Protein AF-A0A0F6SHA6-F1 (afdb_monomer)

Mean predicted aligned error: 9.93 Å

pLDDT: mean 83.92, std 15.29, range [43.28, 95.5]

InterPro domains:
  IPR002909 IPT domain [PF01833] (3-73)
  IPR013783 Immunoglobulin-like fold [G3DSA:2.60.40.10] (1-103)
  IPR014756 Immunoglobulin E-set [SSF81296] (3-82)

Sequence (105 aa):
MLNLEPRAGATQGEQPVRITGSNFRQDIGYTVYFGATRAPQVTIMDDTTLLVASPAHDPGAVDVVVAADDGPAFRIVNGFTYNDQGGNVMEQVGEGVQERPAERF

Foldseek 3Di:
DKAKPPQEDALQWQDKIKIFAAQDDPPWDKWKDFAPHTFPDWDDPDRGIIITIGHRHDFAFTKMWIDIPPDDIDIDGSSHGHDHPVDDPPPPDDDPPPPDPDDDD

Organism: NCBI:txid927083

Secondary structure (DSSP, 8-state):
--EEESSEEETT---EEEEE-S---TTS-EEEEETTEEPS-EEEEETTEEEEEPPP--SEEEEEEEEETTS-EEEEEEEEEEE----------------------

Solvent-accessible surface area (backbone atoms only — not comparable to full-atom values): 6200 Å² total; per-residue (Å²): 122,77,48,60,44,64,44,56,48,50,26,77,29,73,45,78,28,37,38,37,46,72,79,48,58,89,91,58,57,66,50,44,25,54,55,92,44,62,36,84,43,70,43,77,77,48,46,39,33,36,42,28,29,42,46,63,46,75,64,45,72,28,35,33,36,45,34,35,77,94,54,72,68,47,77,36,80,63,38,35,30,27,40,67,75,74,63,84,82,73,85,76,74,88,74,85,74,75,83,67,79,89,76,87,130

Nearest PDB structures (foldseek):
  6gcu-assembly2_D  TM=8.196E-01  e=7.576E-04  Homo sapiens
  5l7n-assembly1_A  TM=7.787E-01  e=5.176E-04  Mus musculus
  5lsp-assembly1_P  TM=8.190E-01  e=9.946E-04  Homo sapiens
  5l5k-assembly1_A  TM=8.570E-01  e=1.685E-02  Mus musculus
  5l5c-assembly1_A-2  TM=8.089E-01  e=1.033E-02  Mus musculus

Radius of gyration: 20.92 Å; Cα contacts (8 Å, |Δi|>4): 210; chains: 1; bounding box: 58×48×52 Å

Structure (mmCIF, N/CA/C/O backbone):
data_AF-A0A0F6SHA6-F1
#
_entry.id   AF-A0A0F6SHA6-F1
#
loop_
_atom_site.group_PDB
_atom_site.id
_atom_site.type_symbol
_atom_site.label_atom_id
_atom_site.label_alt_id
_atom_site.label_comp_id
_atom_site.label_asym_id
_atom_site.label_entity_id
_atom_site.label_seq_id
_atom_site.pdbx_PDB_ins_code
_atom_site.Cartn_x
_atom_site.Cartn_y
_ato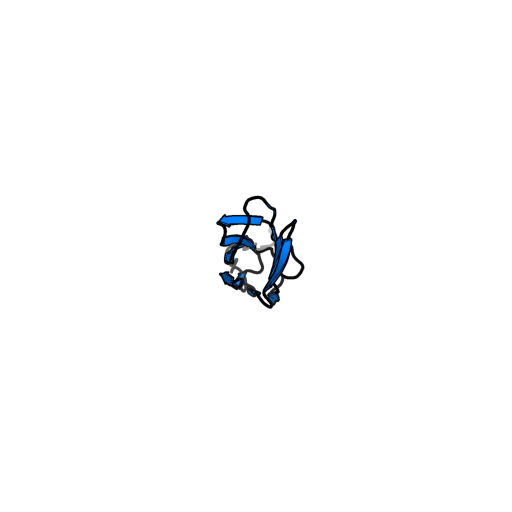m_site.Cartn_z
_atom_site.occupancy
_atom_site.B_iso_or_equiv
_atom_site.auth_seq_id
_atom_site.auth_comp_id
_atom_site.auth_asym_id
_atom_site.auth_atom_id
_atom_site.pdbx_PDB_model_num
ATOM 1 N N . MET A 1 1 ? 8.457 -10.392 -2.209 1.00 72.44 1 MET A N 1
ATOM 2 C CA . MET A 1 1 ? 7.302 -10.535 -1.291 1.00 72.44 1 MET A CA 1
ATOM 3 C C . MET A 1 1 ? 6.878 -9.139 -0.872 1.00 72.44 1 MET A C 1
ATOM 5 O O . MET A 1 1 ? 7.759 -8.299 -0.760 1.00 72.44 1 MET A O 1
ATOM 9 N N . LEU A 1 2 ? 5.580 -8.878 -0.713 1.00 87.06 2 LEU A N 1
ATOM 10 C CA . LEU A 1 2 ? 5.077 -7.558 -0.316 1.00 87.06 2 LEU A CA 1
ATOM 11 C C . LEU A 1 2 ? 4.811 -7.514 1.188 1.00 87.06 2 LEU A C 1
ATOM 13 O O . LEU A 1 2 ? 4.282 -8.476 1.748 1.00 87.06 2 LEU A O 1
ATOM 17 N N . ASN A 1 3 ? 5.160 -6.398 1.813 1.00 90.62 3 ASN A N 1
ATOM 18 C CA . ASN A 1 3 ? 4.900 -6.090 3.209 1.00 90.62 3 ASN A CA 1
ATOM 19 C C . ASN A 1 3 ? 4.107 -4.784 3.312 1.00 90.62 3 ASN A C 1
ATOM 21 O O . ASN A 1 3 ? 4.175 -3.936 2.426 1.00 90.62 3 ASN A O 1
ATOM 25 N N . LEU A 1 4 ? 3.328 -4.645 4.379 1.00 92.56 4 LEU A N 1
ATOM 26 C CA . LEU A 1 4 ? 2.443 -3.508 4.587 1.00 92.56 4 LEU A CA 1
ATOM 27 C C . LEU A 1 4 ? 2.581 -3.038 6.030 1.00 92.56 4 LEU A C 1
ATOM 29 O O . LEU A 1 4 ? 2.424 -3.851 6.936 1.00 92.56 4 LEU A O 1
ATOM 33 N N . GLU A 1 5 ? 2.844 -1.750 6.244 1.00 92.06 5 GLU A N 1
ATOM 34 C CA . GLU A 1 5 ? 2.966 -1.148 7.573 1.00 92.06 5 GLU A CA 1
ATOM 35 C C . GLU A 1 5 ? 2.438 0.299 7.600 1.00 92.06 5 GLU A C 1
ATOM 37 O O . GLU A 1 5 ? 2.832 1.110 6.761 1.00 92.06 5 GLU A O 1
ATOM 42 N N . PRO A 1 6 ? 1.588 0.668 8.575 1.00 92.75 6 PRO A N 1
ATOM 43 C CA . PRO A 1 6 ? 0.959 -0.196 9.578 1.00 92.75 6 PRO A CA 1
ATOM 44 C C . PRO A 1 6 ? -0.122 -1.108 8.971 1.00 92.75 6 PRO A C 1
ATOM 46 O O . PRO A 1 6 ? -0.803 -0.729 8.024 1.00 92.75 6 PRO A O 1
ATOM 49 N N . ARG A 1 7 ? -0.319 -2.300 9.556 1.00 92.06 7 ARG A N 1
ATOM 50 C CA . ARG A 1 7 ? -1.357 -3.278 9.146 1.00 92.06 7 ARG A CA 1
ATOM 51 C C . ARG A 1 7 ? -2.727 -3.024 9.768 1.00 92.06 7 ARG A C 1
ATOM 53 O O . ARG A 1 7 ? -3.601 -3.881 9.699 1.00 92.06 7 ARG A O 1
ATOM 60 N N . ALA A 1 8 ? -2.905 -1.880 10.413 1.00 90.12 8 ALA A N 1
ATOM 61 C CA . ALA A 1 8 ? -4.169 -1.497 11.008 1.00 90.12 8 ALA A CA 1
ATOM 62 C C . ALA A 1 8 ? -4.321 0.025 11.027 1.00 90.12 8 ALA A C 1
ATOM 64 O O . ALA A 1 8 ? -3.327 0.751 11.087 1.00 90.12 8 ALA A O 1
ATOM 65 N N . GLY A 1 9 ? -5.565 0.494 11.013 1.00 89.25 9 GLY A N 1
ATOM 66 C CA . GLY A 1 9 ? -5.906 1.914 11.075 1.00 89.25 9 GLY A CA 1
ATOM 67 C C . GLY A 1 9 ? -7.382 2.136 11.386 1.00 89.25 9 GLY A C 1
ATOM 68 O O . GLY A 1 9 ? -8.110 1.181 11.649 1.00 89.25 9 GLY A O 1
ATOM 69 N N . ALA A 1 10 ? -7.815 3.396 11.403 1.00 90.31 10 ALA A N 1
ATOM 70 C CA . ALA A 1 10 ? -9.190 3.744 11.745 1.00 90.31 10 ALA A CA 1
ATOM 71 C C . ALA A 1 10 ? -10.143 3.543 10.560 1.00 90.31 10 ALA A C 1
ATOM 73 O O . ALA A 1 10 ? -9.772 3.764 9.409 1.00 90.31 10 ALA A O 1
ATOM 74 N N . THR A 1 11 ? -11.403 3.219 10.853 1.00 90.81 11 THR A N 1
ATOM 75 C CA . THR A 1 11 ? -12.513 3.116 9.879 1.00 90.81 11 THR A CA 1
ATOM 76 C C . THR A 1 11 ? -12.733 4.386 9.048 1.00 90.81 11 THR A C 1
ATOM 78 O O . THR A 1 11 ? -13.215 4.304 7.921 1.00 90.81 11 THR A O 1
ATOM 81 N N . GLN A 1 12 ? -12.317 5.555 9.552 1.00 89.25 12 GLN A N 1
ATOM 82 C CA . GLN A 1 12 ? -12.391 6.837 8.835 1.00 89.25 12 GLN A CA 1
ATOM 83 C C . GLN A 1 12 ? -11.461 6.909 7.608 1.00 89.25 12 GLN A C 1
ATOM 85 O O . GLN A 1 12 ? -11.717 7.698 6.704 1.00 89.25 12 GLN A O 1
ATOM 90 N N . GLY A 1 13 ? -10.416 6.074 7.542 1.00 88.75 13 GLY A N 1
ATOM 91 C CA . GLY A 1 13 ? -9.425 6.128 6.467 1.00 88.75 13 GLY A CA 1
ATOM 92 C C . GLY A 1 13 ? -8.465 7.318 6.582 1.00 88.75 13 GLY A C 1
ATOM 93 O O . GLY A 1 13 ? -8.279 7.885 7.656 1.00 88.75 13 GLY A O 1
ATOM 94 N N . GLU A 1 14 ? -7.825 7.655 5.464 1.00 90.06 14 GLU A N 1
ATOM 95 C CA . GLU A 1 14 ? -6.803 8.699 5.294 1.00 90.06 14 GLU A CA 1
ATOM 96 C C . GLU A 1 14 ? -5.488 8.452 6.050 1.00 90.06 14 GLU A C 1
ATOM 98 O O . GLU A 1 14 ? -4.606 9.313 6.082 1.00 90.06 14 GLU A O 1
ATOM 103 N N . GLN A 1 15 ? -5.292 7.255 6.612 1.00 89.88 15 GLN A N 1
ATOM 104 C CA . GLN A 1 15 ? -4.017 6.915 7.233 1.00 89.88 15 GLN A CA 1
ATOM 105 C C . GLN A 1 15 ? -2.967 6.584 6.167 1.00 89.88 15 GLN A C 1
ATOM 107 O O . GLN A 1 15 ? -3.247 5.819 5.238 1.00 89.88 15 GLN A O 1
ATOM 112 N N . PRO A 1 16 ? -1.732 7.094 6.316 1.00 92.69 16 PRO A N 1
ATOM 113 C CA . PRO A 1 16 ? -0.627 6.703 5.461 1.00 92.69 16 PRO A CA 1
ATOM 114 C C . PRO A 1 16 ? -0.214 5.258 5.760 1.00 92.69 16 PRO A C 1
ATOM 116 O O . PRO A 1 16 ? 0.182 4.916 6.873 1.00 92.69 16 PRO A O 1
ATOM 119 N N . VAL A 1 17 ? -0.265 4.424 4.730 1.00 94.44 17 VAL A N 1
ATOM 120 C CA . VAL A 1 17 ? 0.143 3.023 4.731 1.00 94.44 17 VAL A CA 1
ATOM 121 C C . VAL A 1 17 ? 1.310 2.859 3.770 1.00 94.44 17 VAL A C 1
ATOM 123 O O . VAL A 1 17 ? 1.225 3.210 2.592 1.00 94.44 17 VAL A O 1
ATOM 126 N N . ARG A 1 18 ? 2.419 2.314 4.266 1.00 94.81 18 ARG A N 1
ATOM 127 C CA . ARG A 1 18 ? 3.587 1.973 3.457 1.00 94.81 18 ARG A CA 1
ATOM 128 C C . ARG A 1 18 ? 3.480 0.538 2.986 1.00 94.81 18 ARG A C 1
ATOM 130 O O . ARG A 1 18 ? 3.338 -0.375 3.795 1.00 94.81 18 ARG A O 1
ATOM 137 N N . ILE A 1 19 ? 3.587 0.346 1.681 1.00 93.75 19 ILE A N 1
ATOM 138 C CA . ILE A 1 19 ? 3.682 -0.970 1.064 1.00 93.75 19 ILE A CA 1
ATOM 139 C C . ILE A 1 19 ? 5.102 -1.123 0.542 1.00 93.75 19 ILE A C 1
ATOM 141 O O . ILE A 1 19 ? 5.504 -0.421 -0.383 1.00 93.75 19 ILE A O 1
ATOM 145 N N . THR A 1 20 ? 5.859 -2.036 1.139 1.00 93.00 20 THR A N 1
ATOM 146 C CA . THR A 1 20 ? 7.216 -2.362 0.710 1.00 93.00 20 THR A CA 1
ATOM 147 C C . THR A 1 20 ? 7.231 -3.630 -0.132 1.00 93.00 20 THR A C 1
ATOM 149 O O . THR A 1 20 ? 6.537 -4.607 0.149 1.00 93.00 20 THR A O 1
ATOM 152 N N . GLY A 1 21 ? 8.004 -3.614 -1.208 1.00 89.00 21 GLY A N 1
ATOM 153 C CA . GLY A 1 21 ? 8.040 -4.653 -2.224 1.00 89.00 21 GLY A CA 1
ATOM 154 C C . GLY A 1 21 ? 9.337 -4.615 -3.019 1.00 89.00 21 GLY A C 1
ATOM 155 O O . GLY A 1 21 ? 10.397 -4.263 -2.508 1.00 89.00 21 GLY A O 1
ATOM 156 N N . SER A 1 22 ? 9.271 -5.033 -4.276 1.00 86.06 22 SER A N 1
ATOM 157 C CA . SER A 1 22 ? 10.423 -5.015 -5.178 1.00 86.06 22 SER A CA 1
ATOM 158 C C . SER A 1 22 ? 9.950 -4.687 -6.588 1.00 86.06 22 SER A C 1
ATOM 160 O O . SER A 1 22 ? 8.905 -5.194 -7.000 1.00 86.06 22 SER A O 1
ATOM 162 N N . ASN A 1 23 ? 10.748 -3.914 -7.329 1.00 84.19 23 ASN A N 1
ATOM 163 C CA . ASN A 1 23 ? 10.492 -3.515 -8.718 1.00 84.19 23 ASN A CA 1
ATOM 164 C C . ASN A 1 23 ? 9.238 -2.644 -8.909 1.00 84.19 23 ASN A C 1
ATOM 166 O O . ASN A 1 23 ? 8.483 -2.839 -9.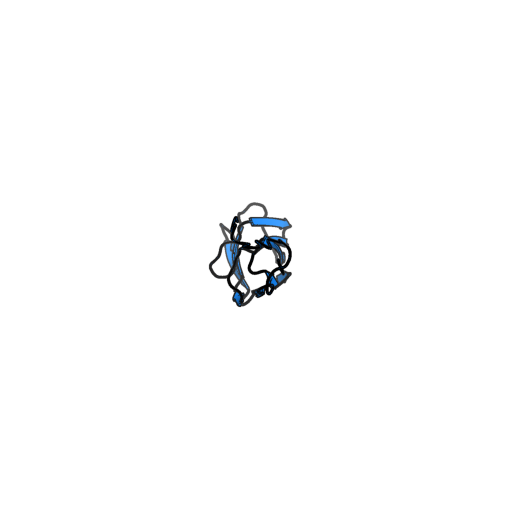865 1.00 84.19 23 ASN A O 1
ATOM 170 N N . PHE A 1 24 ? 9.006 -1.675 -8.024 1.00 88.06 24 PHE A N 1
ATOM 171 C CA . PHE A 1 24 ? 8.053 -0.614 -8.323 1.00 88.06 24 PHE A CA 1
ATOM 172 C C . PHE A 1 24 ? 8.636 0.327 -9.379 1.00 88.06 24 PHE A C 1
ATOM 174 O O . PHE A 1 24 ? 9.722 0.880 -9.240 1.00 88.06 24 PHE A O 1
ATOM 181 N N . ARG A 1 25 ? 7.911 0.469 -10.481 1.00 88.25 25 ARG A N 1
ATOM 182 C CA . ARG A 1 25 ? 8.296 1.240 -11.654 1.00 88.25 25 ARG A CA 1
ATOM 183 C C . ARG A 1 25 ? 7.666 2.617 -11.570 1.00 88.25 25 ARG A C 1
ATOM 185 O O . ARG A 1 25 ? 6.450 2.742 -11.615 1.00 88.25 25 ARG A O 1
ATOM 192 N N . GLN A 1 26 ? 8.483 3.657 -11.464 1.00 87.19 26 GLN A N 1
ATOM 193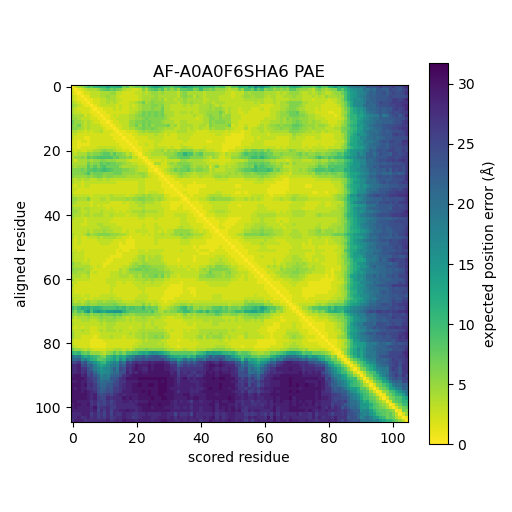 C CA . GLN A 1 26 ? 7.987 5.035 -11.373 1.00 87.19 26 GLN A CA 1
ATOM 194 C C . GLN A 1 26 ? 7.340 5.533 -12.676 1.00 87.19 26 GLN A C 1
ATOM 196 O O . GLN A 1 26 ? 6.658 6.553 -12.672 1.00 87.19 26 GLN A O 1
ATOM 201 N N . ASP A 1 27 ? 7.548 4.819 -13.784 1.00 87.88 27 ASP A N 1
ATOM 202 C CA . ASP A 1 27 ? 7.027 5.140 -15.111 1.00 87.88 27 ASP A CA 1
ATOM 203 C C . ASP A 1 27 ? 5.607 4.609 -15.388 1.00 87.88 27 ASP A C 1
ATOM 205 O O . ASP A 1 27 ? 5.052 4.913 -16.443 1.00 87.88 27 ASP A O 1
ATOM 209 N N . ILE A 1 28 ? 4.997 3.856 -14.460 1.00 88.31 28 ILE A N 1
ATOM 210 C CA . ILE A 1 28 ? 3.636 3.311 -14.608 1.00 88.31 28 ILE A CA 1
ATOM 211 C C . ILE A 1 28 ? 2.718 3.704 -13.444 1.00 88.31 28 ILE A C 1
ATOM 213 O O . ILE A 1 28 ? 3.165 4.062 -12.355 1.00 88.31 28 ILE A O 1
ATOM 217 N N . GLY A 1 29 ? 1.407 3.601 -13.667 1.00 88.25 29 GLY A N 1
ATOM 218 C CA . GLY A 1 29 ? 0.400 3.800 -12.628 1.00 88.25 29 GLY A CA 1
ATOM 219 C C . GLY A 1 29 ? 0.241 2.586 -11.708 1.00 88.25 29 GLY A C 1
ATOM 220 O O . GLY A 1 29 ? 0.331 1.437 -12.145 1.00 88.25 29 GLY A O 1
ATOM 221 N N . TYR A 1 30 ? -0.072 2.851 -10.437 1.00 92.94 30 TYR A N 1
ATOM 222 C CA . TYR A 1 30 ? -0.494 1.839 -9.468 1.00 92.94 30 TYR A CA 1
ATOM 223 C C . TYR A 1 30 ? -1.852 2.199 -8.881 1.00 92.94 30 TYR A C 1
ATOM 225 O O . TYR A 1 30 ? -2.080 3.329 -8.448 1.00 92.94 30 TYR A O 1
ATOM 233 N N . THR A 1 31 ? -2.738 1.213 -8.810 1.00 94.25 31 THR A N 1
ATOM 234 C CA . THR A 1 31 ? -4.001 1.313 -8.082 1.00 94.25 31 THR A CA 1
ATOM 235 C C . THR A 1 31 ? -3.994 0.327 -6.926 1.00 94.25 31 THR A C 1
ATOM 237 O O . THR A 1 31 ? -3.660 -0.842 -7.101 1.00 94.25 31 THR A O 1
ATOM 240 N N . VAL A 1 32 ? -4.375 0.795 -5.738 1.00 94.50 32 VAL A N 1
ATOM 241 C CA . VAL A 1 32 ? -4.460 -0.042 -4.538 1.00 94.50 32 VAL A CA 1
ATOM 242 C C . VAL A 1 32 ? -5.906 -0.124 -4.072 1.00 94.50 32 VAL A C 1
ATOM 244 O O . VAL A 1 32 ? -6.610 0.884 -4.042 1.00 94.50 32 VAL A O 1
ATOM 247 N N . TYR A 1 33 ? -6.345 -1.325 -3.715 1.00 94.94 33 TYR A N 1
ATOM 248 C CA . TYR A 1 33 ? -7.670 -1.608 -3.177 1.00 94.94 33 TYR A CA 1
ATOM 249 C C . TYR A 1 33 ? -7.551 -2.195 -1.774 1.00 94.94 33 TYR A C 1
ATOM 251 O O . TYR A 1 33 ? -6.713 -3.064 -1.535 1.00 94.94 33 TYR A O 1
ATOM 259 N N . PHE A 1 34 ? -8.414 -1.737 -0.874 1.00 94.94 34 PHE A N 1
ATOM 260 C CA . PHE A 1 34 ? -8.639 -2.287 0.458 1.00 94.94 34 PHE A CA 1
ATOM 261 C C . PHE A 1 34 ? -10.011 -2.967 0.430 1.00 94.94 34 PHE A C 1
ATOM 263 O O . PHE A 1 34 ? -11.047 -2.304 0.380 1.00 94.94 34 PHE A O 1
ATOM 270 N N . GLY A 1 35 ? -10.019 -4.296 0.350 1.00 92.50 35 GLY A N 1
ATOM 271 C CA . GLY A 1 35 ? -11.209 -5.074 0.024 1.00 92.50 35 GLY A CA 1
ATOM 272 C C . GLY A 1 35 ? -11.722 -4.715 -1.372 1.00 92.50 35 GLY A C 1
ATOM 273 O O . GLY A 1 35 ? -11.025 -4.916 -2.366 1.00 92.50 35 GLY A O 1
ATOM 274 N N . ALA A 1 36 ? -12.936 -4.167 -1.439 1.00 91.19 36 ALA A N 1
ATOM 275 C CA . ALA A 1 36 ? -13.537 -3.659 -2.674 1.00 91.19 36 ALA A CA 1
ATOM 276 C C . ALA A 1 36 ? -13.343 -2.140 -2.870 1.00 91.19 36 ALA A C 1
ATOM 278 O O . ALA A 1 36 ? -13.688 -1.609 -3.927 1.00 91.19 36 ALA A O 1
ATOM 279 N N . THR A 1 37 ? -12.787 -1.431 -1.882 1.00 94.25 37 THR A N 1
ATOM 280 C CA . THR A 1 37 ? -12.700 0.034 -1.887 1.00 94.25 37 THR A CA 1
ATOM 281 C C . THR A 1 37 ? -11.353 0.501 -2.427 1.00 94.25 37 THR A C 1
ATOM 283 O O . THR A 1 37 ? -10.294 0.105 -1.940 1.00 94.25 37 THR A O 1
ATOM 286 N N . ARG A 1 38 ? -11.376 1.365 -3.446 1.00 94.62 38 ARG A N 1
ATOM 287 C CA . ARG A 1 38 ? -10.162 1.944 -4.039 1.00 94.62 38 ARG A CA 1
ATOM 288 C C . ARG A 1 38 ? -9.537 2.969 -3.090 1.00 94.62 38 ARG A C 1
ATOM 290 O O . ARG A 1 38 ? -10.235 3.849 -2.592 1.00 94.62 38 ARG A O 1
ATOM 297 N N . ALA A 1 39 ? -8.224 2.891 -2.893 1.00 94.69 39 ALA A N 1
ATOM 298 C CA . ALA A 1 39 ? -7.464 3.900 -2.169 1.00 94.69 39 ALA A CA 1
ATOM 299 C C . ALA A 1 39 ? -7.560 5.263 -2.887 1.00 94.69 39 ALA A C 1
ATOM 301 O O . ALA A 1 39 ? -7.381 5.319 -4.110 1.00 94.69 39 ALA A O 1
ATOM 302 N N . PRO A 1 40 ? -7.825 6.368 -2.166 1.00 92.56 40 PRO A N 1
ATOM 303 C CA . PRO A 1 40 ? -7.962 7.689 -2.776 1.00 92.56 40 PRO A CA 1
ATOM 304 C C . PRO A 1 40 ? -6.636 8.216 -3.335 1.00 92.56 40 PRO A C 1
ATOM 306 O O . PRO A 1 40 ? -6.639 8.95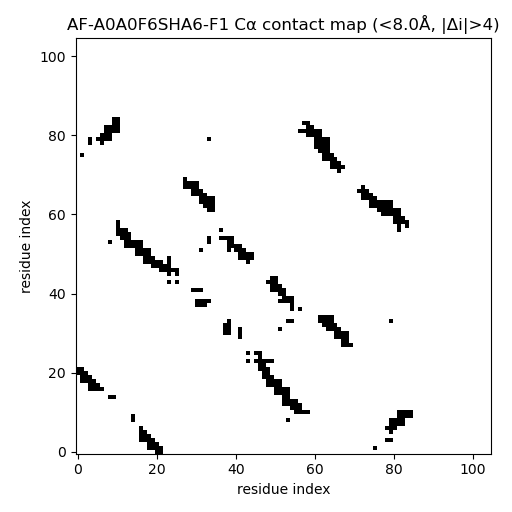4 -4.318 1.00 92.56 40 PRO A O 1
ATOM 309 N N . GLN A 1 41 ? -5.508 7.811 -2.744 1.00 92.56 41 GLN A N 1
ATOM 310 C CA . GLN A 1 41 ? -4.180 8.269 -3.134 1.00 92.56 41 GLN A CA 1
ATOM 311 C C . GLN A 1 41 ? -3.156 7.137 -3.067 1.00 92.56 41 GLN A C 1
ATOM 313 O O . GLN A 1 41 ? -3.095 6.394 -2.085 1.00 92.56 41 GLN A O 1
ATOM 318 N N . VAL A 1 42 ? -2.327 7.051 -4.107 1.00 94.12 42 VAL A N 1
ATOM 319 C CA . VAL A 1 42 ? -1.179 6.147 -4.216 1.00 94.12 42 VAL A CA 1
ATOM 320 C C . VAL A 1 42 ? -0.005 6.959 -4.753 1.00 94.12 42 VAL A C 1
ATOM 322 O O . VAL A 1 42 ? -0.110 7.576 -5.810 1.00 94.12 42 VAL A O 1
ATOM 325 N N . THR A 1 43 ? 1.108 6.945 -4.031 1.00 93.50 43 THR A N 1
ATOM 326 C CA . THR A 1 43 ? 2.338 7.663 -4.366 1.00 93.50 43 THR A CA 1
ATOM 327 C C . THR A 1 43 ? 3.499 6.681 -4.364 1.00 93.50 43 THR A C 1
ATOM 329 O O . THR A 1 43 ? 3.719 5.972 -3.384 1.00 93.50 43 THR A O 1
ATOM 332 N N . ILE A 1 44 ? 4.272 6.649 -5.443 1.00 93.00 44 ILE A N 1
ATOM 333 C CA . ILE A 1 44 ? 5.490 5.840 -5.525 1.00 93.00 44 ILE A CA 1
ATOM 334 C C . ILE A 1 44 ? 6.614 6.645 -4.870 1.00 93.00 44 ILE A C 1
ATOM 336 O O . ILE A 1 44 ? 6.946 7.725 -5.357 1.00 93.00 44 ILE A O 1
ATOM 340 N N . MET A 1 45 ? 7.168 6.165 -3.753 1.00 92.88 45 MET A N 1
ATOM 341 C CA . MET A 1 45 ? 8.289 6.850 -3.095 1.00 92.88 45 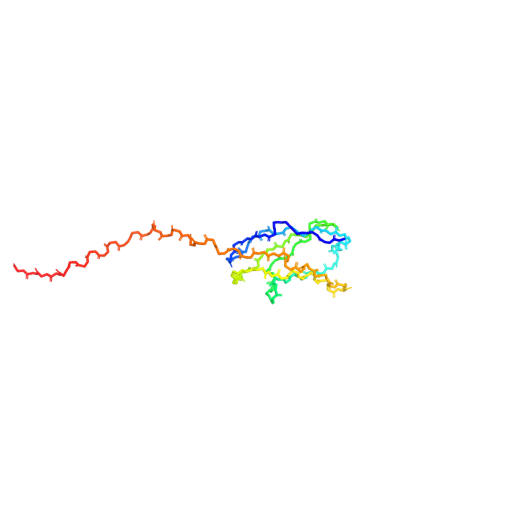MET A CA 1
ATOM 342 C C . MET A 1 45 ? 9.616 6.465 -3.744 1.00 92.88 45 MET A C 1
ATOM 344 O O . MET A 1 45 ? 10.423 7.332 -4.067 1.00 92.88 45 MET A O 1
ATOM 348 N N . ASP A 1 46 ? 9.805 5.168 -3.965 1.00 91.94 46 ASP A N 1
ATOM 349 C CA . ASP A 1 46 ? 10.993 4.578 -4.569 1.00 91.94 46 ASP A CA 1
ATOM 350 C C . ASP A 1 46 ? 10.636 3.231 -5.220 1.00 91.94 46 ASP A C 1
ATOM 352 O O . ASP A 1 46 ? 9.477 2.808 -5.232 1.00 91.94 46 ASP A O 1
ATOM 356 N N . ASP A 1 47 ? 11.632 2.552 -5.779 1.00 90.69 47 ASP A N 1
ATOM 357 C CA . ASP A 1 47 ? 11.507 1.263 -6.463 1.00 90.69 47 ASP A CA 1
ATOM 358 C C . ASP A 1 47 ? 11.131 0.094 -5.535 1.00 90.69 47 ASP A C 1
ATOM 360 O O . ASP A 1 47 ? 10.848 -1.019 -5.995 1.00 90.69 47 ASP A O 1
ATOM 364 N N . THR A 1 48 ? 11.073 0.341 -4.226 1.00 92.62 48 THR A N 1
ATOM 365 C CA . THR A 1 48 ? 10.719 -0.650 -3.207 1.00 92.62 48 THR A CA 1
ATOM 366 C C . THR A 1 48 ? 9.575 -0.222 -2.295 1.00 92.62 48 THR A C 1
ATOM 368 O O . THR A 1 48 ? 9.076 -1.063 -1.554 1.00 92.62 48 THR A O 1
ATOM 371 N N . THR A 1 49 ?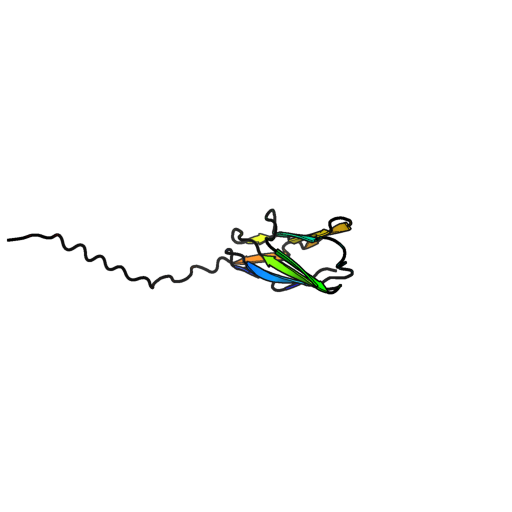 9.096 1.022 -2.378 1.00 92.94 49 THR A N 1
ATOM 372 C CA . THR A 1 49 ? 8.125 1.597 -1.443 1.00 92.94 49 THR A CA 1
ATOM 373 C C . THR A 1 49 ? 7.021 2.373 -2.156 1.00 92.94 49 THR A C 1
ATOM 375 O O . THR A 1 49 ? 7.261 3.369 -2.844 1.00 92.94 49 THR A O 1
ATOM 378 N N . LEU A 1 50 ? 5.776 1.982 -1.889 1.00 93.69 50 LEU A N 1
ATOM 379 C CA . LEU A 1 50 ? 4.578 2.764 -2.183 1.00 93.69 50 LEU A CA 1
ATOM 380 C C . LEU A 1 50 ? 4.025 3.366 -0.891 1.00 93.69 50 LEU A C 1
ATOM 382 O O . LEU A 1 50 ? 3.934 2.692 0.135 1.00 93.69 50 LEU A O 1
ATOM 386 N N . LEU A 1 51 ? 3.610 4.624 -0.955 1.00 94.50 51 LEU A N 1
ATOM 387 C CA . LEU A 1 51 ? 2.830 5.292 0.075 1.00 94.50 51 LEU A CA 1
ATOM 388 C C . LEU A 1 51 ? 1.377 5.379 -0.387 1.00 94.50 51 LEU A C 1
ATOM 390 O O . LEU A 1 51 ? 1.084 5.926 -1.447 1.00 94.50 51 LEU A O 1
ATOM 394 N N . VAL A 1 52 ? 0.463 4.846 0.410 1.00 95.06 52 VAL A N 1
ATOM 395 C CA . VAL A 1 52 ? -0.955 4.730 0.070 1.00 95.06 52 VAL A CA 1
ATOM 396 C C . VAL A 1 52 ? -1.786 5.321 1.195 1.00 95.06 52 VAL A C 1
ATOM 398 O O . VAL A 1 52 ? -1.460 5.123 2.359 1.00 95.06 52 VAL A O 1
ATOM 401 N N . ALA A 1 53 ? -2.862 6.028 0.871 1.00 94.50 53 ALA A N 1
ATOM 402 C CA . ALA A 1 53 ? -3.856 6.415 1.866 1.00 94.50 53 ALA A CA 1
ATOM 403 C C . ALA A 1 53 ? -4.924 5.319 1.977 1.00 94.50 53 ALA A C 1
ATOM 405 O O . ALA A 1 53 ? -5.493 4.912 0.960 1.00 94.50 53 ALA A O 1
ATOM 406 N N . SER A 1 54 ? -5.205 4.834 3.187 1.00 93.06 54 SER A N 1
ATOM 407 C CA . SER A 1 54 ? -6.340 3.934 3.418 1.00 93.06 54 SER A CA 1
ATOM 408 C C . SER A 1 54 ? -7.656 4.654 3.074 1.00 93.06 54 SER A C 1
ATOM 410 O O . SER A 1 54 ? -7.830 5.818 3.430 1.00 93.06 54 SER A O 1
ATOM 412 N N . PRO A 1 55 ? -8.608 4.028 2.367 1.00 93.06 55 PRO A N 1
ATOM 413 C CA . PRO A 1 55 ? -9.953 4.583 2.232 1.00 93.06 55 PRO A CA 1
ATOM 414 C C . PRO A 1 55 ? -10.759 4.402 3.526 1.00 93.06 55 PRO A C 1
ATOM 416 O O . PRO A 1 55 ? -10.384 3.596 4.380 1.00 93.06 55 PRO A O 1
ATOM 419 N N . ALA A 1 56 ? -11.887 5.104 3.646 1.00 91.50 56 ALA A N 1
ATOM 420 C CA . ALA A 1 56 ? -12.884 4.796 4.667 1.00 91.50 56 ALA A CA 1
ATOM 421 C C . ALA A 1 56 ? -13.499 3.409 4.406 1.00 91.50 56 ALA A C 1
ATOM 423 O O . ALA A 1 56 ? -13.800 3.064 3.258 1.00 91.50 56 ALA A O 1
ATOM 424 N N . HIS A 1 57 ? -13.662 2.611 5.459 1.00 90.81 57 HIS A N 1
ATOM 425 C CA . HIS A 1 57 ? -14.189 1.250 5.374 1.00 90.81 57 HIS A CA 1
ATOM 426 C C . HIS A 1 57 ? -14.802 0.823 6.714 1.00 90.81 57 HIS A C 1
ATOM 428 O O . HIS A 1 57 ? -14.373 1.278 7.776 1.00 90.81 57 HIS A O 1
ATOM 434 N N . ASP A 1 58 ? -15.775 -0.087 6.664 1.00 89.81 58 ASP A N 1
ATOM 435 C CA . ASP A 1 58 ? -16.332 -0.750 7.844 1.00 89.81 58 ASP A CA 1
ATOM 436 C C . ASP A 1 58 ? -15.252 -1.495 8.654 1.00 89.81 58 ASP A C 1
ATOM 438 O O . ASP A 1 58 ? -14.254 -1.959 8.084 1.00 89.81 58 ASP A O 1
ATOM 442 N N . PRO A 1 59 ? -15.429 -1.646 9.978 1.00 90.31 59 PRO A N 1
ATOM 443 C CA . PRO A 1 59 ? -14.465 -2.347 10.817 1.00 90.31 59 PRO A CA 1
ATOM 444 C C . PRO A 1 59 ? -14.305 -3.815 10.401 1.00 90.31 59 PRO A C 1
ATOM 446 O O . PRO A 1 59 ? -15.281 -4.517 10.132 1.00 90.31 59 PRO A O 1
ATOM 449 N N . GLY A 1 60 ? -13.060 -4.294 10.386 1.00 91.81 60 GLY A N 1
ATOM 450 C CA . GLY A 1 60 ? -12.724 -5.663 9.995 1.00 91.81 60 GLY A CA 1
ATOM 451 C C . GLY A 1 60 ? -11.394 -5.794 9.254 1.00 91.81 60 GLY A C 1
ATOM 452 O O . GLY A 1 60 ? -10.780 -4.811 8.839 1.00 91.81 60 GLY A O 1
ATOM 453 N N . ALA A 1 61 ? -10.938 -7.039 9.101 1.00 93.62 61 ALA A N 1
ATOM 454 C CA . ALA A 1 61 ? -9.778 -7.360 8.277 1.00 93.62 61 ALA A CA 1
ATOM 455 C C . ALA A 1 61 ? -10.172 -7.387 6.795 1.00 93.62 61 ALA A C 1
ATOM 457 O O . ALA A 1 61 ? -11.186 -7.980 6.425 1.00 93.62 61 ALA A O 1
ATOM 458 N N . VAL A 1 62 ? -9.355 -6.758 5.954 1.00 95.31 62 VAL A N 1
ATOM 459 C CA . VAL A 1 62 ? -9.551 -6.699 4.507 1.00 95.31 62 VAL A CA 1
ATOM 460 C C . VAL A 1 62 ? -8.296 -7.125 3.764 1.00 95.31 62 VAL A C 1
ATOM 462 O O . VAL A 1 62 ? -7.161 -6.962 4.224 1.00 95.31 62 VAL A O 1
ATOM 465 N N . ASP A 1 63 ? -8.503 -7.655 2.567 1.00 95.50 63 ASP A N 1
ATOM 466 C CA . ASP A 1 63 ? -7.412 -7.936 1.647 1.00 95.50 63 ASP A CA 1
ATOM 467 C C . ASP A 1 63 ? -6.912 -6.645 1.010 1.00 95.50 63 ASP A C 1
ATOM 469 O O . ASP A 1 63 ? -7.704 -5.776 0.656 1.00 95.50 63 ASP A O 1
ATOM 473 N N . VAL A 1 64 ? -5.602 -6.535 0.812 1.00 94.94 64 VAL A N 1
ATOM 474 C CA . VAL A 1 64 ? -5.015 -5.399 0.096 1.00 94.94 64 VAL A CA 1
ATOM 475 C C . VAL A 1 64 ? -4.521 -5.873 -1.257 1.00 94.94 64 VAL A C 1
ATOM 477 O O . VAL A 1 64 ? -3.707 -6.794 -1.333 1.00 94.94 64 VAL A O 1
ATOM 480 N N . VAL A 1 65 ? -5.021 -5.261 -2.328 1.00 94.81 65 VAL A N 1
ATOM 481 C CA . VAL A 1 65 ? -4.646 -5.591 -3.705 1.00 94.81 65 VAL A CA 1
ATOM 482 C C . VAL A 1 65 ? -3.918 -4.412 -4.327 1.00 94.81 65 VAL A C 1
ATOM 484 O O . VAL A 1 65 ? -4.457 -3.314 -4.383 1.00 94.81 65 VAL A O 1
ATOM 487 N N . VAL A 1 66 ? -2.705 -4.646 -4.814 1.00 93.56 66 VAL A N 1
ATOM 488 C CA . VAL A 1 66 ? -1.895 -3.673 -5.552 1.00 93.56 66 VAL A CA 1
ATOM 489 C C . VAL A 1 66 ? -1.894 -4.085 -7.017 1.00 93.56 66 VAL A C 1
ATOM 491 O O . VAL A 1 66 ? -1.365 -5.142 -7.351 1.00 93.56 66 VAL A O 1
ATOM 494 N N . ALA A 1 67 ? -2.490 -3.272 -7.882 1.00 93.00 67 ALA A N 1
ATOM 495 C CA . ALA A 1 67 ? -2.556 -3.486 -9.322 1.00 93.00 67 ALA A CA 1
ATOM 496 C C . ALA A 1 67 ? -1.663 -2.473 -10.046 1.00 93.00 67 ALA A C 1
ATOM 498 O O . ALA A 1 67 ? -1.836 -1.264 -9.885 1.00 93.00 67 ALA A O 1
ATOM 499 N N . ALA A 1 68 ? -0.710 -2.973 -10.830 1.00 91.25 68 ALA A N 1
ATOM 500 C CA . ALA A 1 68 ? 0.059 -2.171 -11.774 1.00 91.25 68 ALA A CA 1
ATOM 501 C C . ALA A 1 68 ? -0.716 -2.056 -13.095 1.00 91.25 68 ALA A C 1
ATOM 503 O O . ALA A 1 68 ? -1.270 -3.053 -13.550 1.00 91.25 68 ALA A O 1
ATOM 504 N N . ASP A 1 69 ? -0.738 -0.871 -13.707 1.00 89.38 69 ASP A N 1
ATOM 505 C CA . ASP A 1 69 ? -1.523 -0.600 -14.926 1.00 89.38 69 ASP A CA 1
ATOM 506 C C . ASP A 1 69 ? -1.155 -1.530 -16.102 1.00 89.38 69 ASP A C 1
ATOM 508 O O . ASP A 1 69 ? -2.027 -2.041 -16.796 1.00 89.38 69 ASP A O 1
ATOM 512 N N . ASP A 1 70 ? 0.139 -1.832 -16.245 1.00 87.19 70 ASP A N 1
ATOM 513 C CA . ASP A 1 70 ? 0.701 -2.697 -17.296 1.00 87.19 70 ASP A CA 1
ATOM 514 C C . ASP A 1 70 ? 1.372 -3.958 -16.708 1.00 87.19 70 ASP A C 1
ATOM 516 O O . ASP A 1 70 ? 2.363 -4.472 -17.223 1.00 87.19 70 ASP A O 1
ATOM 520 N N . GLY A 1 71 ? 0.912 -4.435 -15.546 1.00 81.50 71 GLY A N 1
ATOM 521 C CA . GLY A 1 71 ? 1.642 -5.457 -14.797 1.00 81.50 71 GLY A CA 1
ATOM 522 C C . GLY A 1 71 ? 0.791 -6.402 -13.954 1.00 81.50 71 GLY A C 1
ATOM 523 O O . GLY A 1 71 ? -0.439 -6.371 -13.984 1.00 81.50 71 GLY A O 1
ATOM 524 N N . PRO A 1 72 ? 1.450 -7.293 -13.192 1.00 85.06 72 PRO A N 1
ATOM 525 C CA . PRO A 1 72 ? 0.757 -8.215 -12.311 1.00 85.06 72 PRO A CA 1
ATOM 526 C C . PRO A 1 72 ? 0.071 -7.471 -11.163 1.00 85.06 72 PRO A C 1
ATOM 528 O O . PRO A 1 72 ? 0.577 -6.476 -10.639 1.00 85.06 72 PRO A O 1
ATOM 531 N N . ALA A 1 73 ? -1.063 -8.016 -10.730 1.00 89.94 73 ALA A N 1
ATOM 532 C CA . ALA A 1 73 ? -1.683 -7.639 -9.473 1.00 89.94 73 ALA A CA 1
ATOM 533 C C . ALA A 1 73 ? -1.166 -8.536 -8.346 1.00 89.94 73 ALA A C 1
ATOM 535 O O . ALA A 1 73 ? -1.021 -9.750 -8.504 1.00 89.94 73 ALA A O 1
ATOM 536 N N . PHE A 1 74 ? -0.936 -7.940 -7.185 1.00 91.19 74 PHE A N 1
ATOM 537 C CA . PHE A 1 74 ? -0.517 -8.646 -5.988 1.00 91.19 74 PHE A CA 1
ATOM 538 C C . PHE A 1 74 ? -1.554 -8.491 -4.890 1.00 91.19 74 PHE A C 1
ATOM 540 O O . PHE A 1 74 ? -2.097 -7.408 -4.696 1.00 91.19 74 PHE A O 1
ATOM 547 N N . ARG A 1 75 ? -1.795 -9.566 -4.139 1.00 92.00 75 ARG A N 1
ATOM 548 C CA . ARG A 1 75 ? -2.751 -9.586 -3.032 1.00 92.00 75 ARG A CA 1
ATOM 549 C C . ARG A 1 75 ? -2.061 -9.938 -1.727 1.00 92.00 75 ARG A C 1
ATOM 551 O O . ARG A 1 75 ? -1.345 -10.933 -1.644 1.00 92.00 75 ARG A O 1
ATOM 558 N N . ILE A 1 76 ? -2.344 -9.149 -0.702 1.00 92.38 76 ILE A N 1
ATOM 559 C CA . ILE A 1 76 ? -1.991 -9.409 0.687 1.00 92.38 76 ILE A CA 1
ATOM 560 C C . ILE A 1 76 ? -3.288 -9.800 1.391 1.00 92.38 76 ILE A C 1
ATOM 562 O O . ILE A 1 76 ? -4.158 -8.957 1.613 1.00 92.38 76 ILE A O 1
ATOM 566 N N . VAL A 1 77 ? -3.436 -11.092 1.686 1.00 92.56 77 VAL A N 1
ATOM 567 C CA . VAL A 1 77 ? -4.638 -11.620 2.344 1.00 92.56 77 VAL A CA 1
ATOM 568 C C . VAL A 1 77 ? -4.704 -11.108 3.782 1.00 92.56 77 VAL A C 1
ATOM 570 O O . VAL A 1 77 ? -3.700 -11.205 4.489 1.00 92.56 77 VAL A O 1
ATOM 573 N N . ASN A 1 78 ? -5.854 -10.569 4.207 1.00 91.94 78 ASN A N 1
ATOM 574 C CA . ASN A 1 78 ? -6.023 -9.881 5.497 1.00 91.94 78 ASN A CA 1
ATOM 575 C C . ASN A 1 78 ? -4.877 -8.887 5.770 1.00 91.94 78 ASN A C 1
ATOM 577 O O . ASN A 1 78 ? -4.270 -8.875 6.842 1.00 91.94 78 ASN A O 1
ATOM 581 N N . GLY A 1 79 ? -4.512 -8.116 4.743 1.00 90.75 79 GLY A N 1
ATOM 582 C CA . GLY A 1 79 ? -3.348 -7.240 4.767 1.00 90.75 79 GLY A CA 1
ATOM 583 C C . GLY A 1 79 ? -3.509 -6.030 5.680 1.00 90.75 79 GLY A C 1
ATOM 584 O O . GLY A 1 79 ? -2.500 -5.548 6.192 1.00 90.75 79 GLY A O 1
ATOM 585 N N . PHE A 1 80 ? -4.743 -5.566 5.893 1.00 94.44 80 PHE A N 1
ATOM 586 C CA . PHE A 1 80 ? -5.050 -4.403 6.721 1.00 94.44 80 PHE A CA 1
ATOM 587 C C . PHE A 1 80 ? -6.303 -4.629 7.571 1.00 94.44 80 PHE A C 1
ATOM 589 O O . PHE A 1 80 ? -7.285 -5.190 7.087 1.00 94.44 80 PHE A O 1
ATOM 596 N N . THR A 1 81 ? -6.286 -4.156 8.814 1.00 94.88 81 THR A N 1
ATOM 597 C CA . THR A 1 81 ? -7.419 -4.236 9.742 1.00 94.88 81 THR A CA 1
ATOM 598 C C . THR A 1 81 ? -7.944 -2.848 10.080 1.00 94.88 81 THR A C 1
ATOM 600 O O . THR A 1 81 ? -7.240 -2.022 10.665 1.00 94.88 81 THR A O 1
ATOM 603 N N . TYR A 1 82 ? -9.210 -2.608 9.758 1.00 92.50 82 TYR A N 1
ATOM 604 C CA . TYR A 1 82 ? -9.930 -1.424 10.194 1.00 92.50 82 TYR A CA 1
ATOM 605 C C . TYR A 1 82 ? -10.429 -1.621 11.618 1.00 92.50 82 TYR A C 1
ATOM 607 O O . TYR A 1 82 ? -11.289 -2.461 11.885 1.00 92.50 82 TYR A O 1
ATOM 615 N N . ASN A 1 83 ? -9.877 -0.830 12.526 1.00 90.88 83 ASN A N 1
ATOM 616 C CA . ASN A 1 83 ? -10.314 -0.756 13.904 1.00 90.88 83 ASN A CA 1
ATOM 617 C C . ASN A 1 83 ? -11.297 0.400 14.016 1.00 90.88 83 ASN A C 1
ATOM 619 O O . ASN A 1 83 ? -10.944 1.551 13.737 1.00 90.88 83 ASN A O 1
ATOM 623 N N . ASP A 1 84 ? -12.516 0.101 14.453 1.00 83.50 84 ASP A N 1
ATOM 624 C CA . ASP A 1 84 ? -13.390 1.155 14.937 1.00 83.50 84 ASP A CA 1
ATOM 625 C C . ASP A 1 84 ? -12.671 1.814 16.117 1.00 83.50 84 ASP A C 1
ATOM 627 O O . ASP A 1 84 ? -12.328 1.147 17.093 1.00 83.50 84 ASP A O 1
ATOM 631 N N . GLN A 1 85 ? -12.343 3.101 15.999 1.00 66.38 85 GLN A N 1
ATOM 632 C CA . GLN A 1 85 ? -11.629 3.815 17.062 1.00 66.38 85 GLN A CA 1
ATOM 633 C C . GLN A 1 85 ? -12.498 3.999 18.314 1.00 66.38 85 GLN A C 1
ATOM 635 O O . GLN A 1 85 ? -12.054 4.662 19.244 1.00 66.38 85 GLN A O 1
ATOM 640 N N . GLY A 1 86 ? -13.706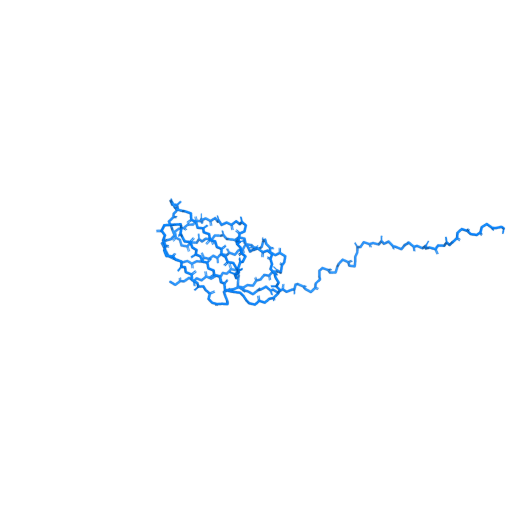 3.422 18.361 1.00 59.38 86 GLY A N 1
ATOM 641 C CA . GLY A 1 86 ? -14.567 3.467 19.527 1.00 59.38 86 GLY A CA 1
ATOM 642 C C . GLY A 1 86 ? -14.879 4.905 19.896 1.00 59.38 86 GLY A C 1
ATOM 643 O O . GLY A 1 86 ? -14.639 5.295 21.027 1.00 59.38 86 GLY A O 1
ATOM 644 N N . GLY A 1 87 ? -15.377 5.682 18.931 1.00 46.94 87 GLY A N 1
ATOM 645 C CA . GLY A 1 87 ? -15.787 7.066 19.131 1.00 46.94 87 GLY A CA 1
ATOM 646 C C . GLY A 1 87 ? -14.632 8.017 19.454 1.00 46.94 87 GLY A C 1
ATOM 647 O O . GLY A 1 87 ? -13.914 7.883 20.440 1.00 46.94 87 GLY A O 1
ATOM 648 N N . ASN A 1 88 ? -14.548 9.121 18.714 1.00 43.28 88 ASN A N 1
ATOM 649 C CA . ASN A 1 88 ? -14.184 10.324 19.440 1.00 43.28 88 ASN A CA 1
ATOM 650 C C . ASN A 1 88 ? -15.285 10.518 20.478 1.00 43.28 88 ASN A C 1
ATOM 652 O O . ASN A 1 88 ? -16.454 10.689 20.131 1.00 43.28 88 ASN A O 1
ATOM 656 N N . VAL A 1 89 ? -14.890 10.487 21.742 1.00 49.47 89 VAL A N 1
ATOM 657 C CA . VAL A 1 89 ? -15.469 11.307 22.794 1.00 49.47 89 VAL A CA 1
ATOM 658 C C . VAL A 1 89 ? -15.575 12.758 22.296 1.00 49.47 89 VAL A C 1
ATOM 660 O O . VAL A 1 89 ? -14.807 13.629 22.673 1.00 49.47 89 VAL A O 1
ATOM 663 N N . MET A 1 90 ? -16.558 13.046 21.442 1.00 55.41 90 MET A N 1
ATOM 664 C CA . MET A 1 90 ? -17.179 14.364 21.327 1.00 55.41 90 MET A CA 1
ATOM 665 C C . MET A 1 90 ? -18.235 14.471 22.431 1.00 55.41 90 MET A C 1
ATOM 667 O O . MET A 1 90 ? -19.372 14.862 22.212 1.00 55.41 90 MET A O 1
ATOM 671 N N . GLU A 1 91 ? -17.817 14.137 23.648 1.00 58.16 91 GLU A N 1
ATOM 672 C CA . GLU A 1 91 ? -18.319 14.762 24.856 1.00 58.16 91 GLU A CA 1
ATOM 673 C C . GLU A 1 91 ? -17.496 16.042 25.052 1.00 58.16 91 GLU A C 1
ATOM 675 O O . GLU A 1 91 ? -16.664 16.129 25.947 1.00 58.16 91 GLU A O 1
ATOM 680 N N . GLN A 1 92 ? -17.640 16.995 24.121 1.00 51.09 92 GLN A N 1
ATOM 681 C CA . GLN A 1 92 ? -17.311 18.413 24.312 1.00 51.09 92 GLN A CA 1
ATOM 682 C C . GLN A 1 92 ? -17.779 19.270 23.119 1.00 51.09 92 GLN A C 1
ATOM 684 O O . GLN A 1 92 ? -17.000 19.955 22.467 1.00 51.09 92 GLN A O 1
ATOM 689 N N . VAL A 1 93 ? -19.087 19.295 22.863 1.00 53.03 93 VAL A N 1
ATOM 690 C CA . VAL A 1 93 ? -19.751 20.542 22.452 1.00 53.03 93 VAL A CA 1
ATOM 691 C C . VAL A 1 93 ? -20.964 20.705 23.353 1.00 53.03 93 VAL A C 1
ATOM 693 O O . VAL A 1 93 ? -21.928 19.950 23.289 1.00 53.03 93 VAL A O 1
ATOM 696 N N . GLY A 1 94 ? -20.842 21.614 24.315 1.00 54.38 94 GLY A N 1
ATOM 697 C CA . GLY A 1 94 ? -21.925 21.914 25.229 1.00 54.38 94 GLY A CA 1
ATOM 698 C C . GLY A 1 94 ? -23.070 22.568 24.476 1.00 54.38 94 GLY A C 1
ATOM 699 O O . GLY A 1 94 ? -22.883 23.634 23.911 1.00 54.38 94 GLY A O 1
ATOM 700 N N . GLU A 1 95 ? -24.254 21.978 24.554 1.00 52.06 95 GLU A N 1
ATOM 701 C CA . GLU A 1 95 ? -25.512 22.702 24.415 1.00 52.06 95 GLU A CA 1
ATOM 702 C C . GLU A 1 95 ? -26.448 22.197 25.507 1.00 52.06 95 GLU A C 1
ATOM 704 O O . GLU A 1 95 ? -27.344 21.383 25.301 1.00 52.06 95 GLU A O 1
ATOM 709 N N . GLY A 1 96 ? -26.221 22.697 26.723 1.00 46.44 96 GLY A N 1
ATOM 710 C CA . GLY A 1 96 ? -27.297 22.794 27.693 1.00 46.44 96 GLY A CA 1
ATOM 711 C C . GLY A 1 96 ? -28.330 23.774 27.150 1.00 46.44 96 GLY A C 1
ATOM 712 O O . GLY A 1 96 ? -28.338 24.940 27.539 1.00 46.44 96 GLY A O 1
ATOM 713 N N . VAL A 1 97 ? -29.201 23.319 26.249 1.00 52.19 97 VAL A N 1
ATOM 714 C CA . VAL A 1 97 ? -30.475 23.992 26.018 1.00 52.19 97 VAL A CA 1
ATOM 715 C C . VAL A 1 97 ? -31.293 23.717 27.268 1.00 52.19 97 VAL A C 1
ATOM 717 O O . VAL A 1 97 ? -31.999 22.720 27.394 1.00 52.19 97 VAL A O 1
ATOM 720 N N . GLN A 1 98 ? -31.128 24.590 28.257 1.00 52.62 98 GLN A N 1
ATOM 721 C CA . GLN A 1 98 ? -32.085 24.718 29.333 1.00 52.62 98 GLN A CA 1
ATOM 722 C C . GLN A 1 98 ? -33.386 25.194 28.679 1.00 52.62 98 GLN A C 1
ATOM 724 O O . GLN A 1 98 ? -33.619 26.393 28.532 1.00 52.62 98 GLN A O 1
ATOM 729 N N . GLU A 1 99 ? -34.227 24.249 28.268 1.00 52.50 99 GLU A N 1
ATOM 730 C CA . GLU A 1 99 ? -35.629 24.496 27.963 1.00 52.50 99 GLU A CA 1
ATOM 731 C C . GLU A 1 99 ? -36.306 24.950 29.262 1.00 52.50 99 GLU A C 1
ATOM 733 O O . GLU A 1 99 ? -36.911 24.166 29.987 1.00 52.50 99 GLU A O 1
ATOM 738 N N . ARG A 1 100 ? -36.154 26.227 29.627 1.00 61.00 100 ARG A N 1
ATOM 739 C CA . ARG A 1 100 ? -37.107 26.844 30.543 1.00 61.00 100 ARG A CA 1
ATOM 740 C C . ARG A 1 100 ? -38.230 27.392 29.676 1.00 61.00 100 ARG A C 1
ATOM 742 O O . ARG A 1 100 ? -37.969 28.336 28.924 1.00 61.00 100 ARG A O 1
ATOM 749 N N . PRO A 1 101 ? -39.455 26.854 29.758 1.00 58.06 101 PRO A N 1
ATOM 750 C CA . PRO A 1 101 ? -40.584 27.523 29.144 1.00 58.06 101 PRO A CA 1
ATOM 751 C C . PRO A 1 101 ? -40.683 28.942 29.712 1.00 58.06 101 PRO A C 1
ATOM 753 O O .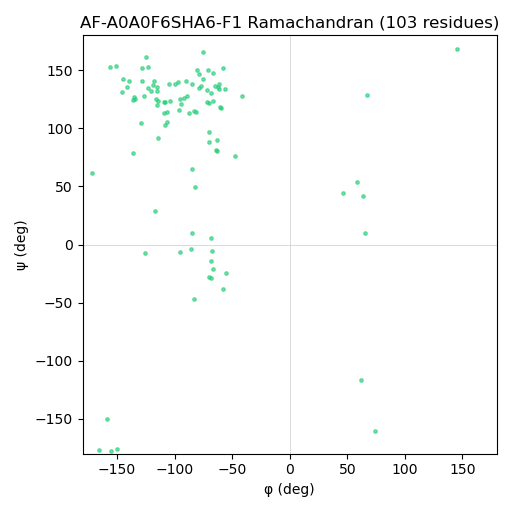 PRO A 1 101 ? -40.538 29.183 30.914 1.00 58.06 101 PRO A O 1
ATOM 756 N N . ALA A 1 102 ? -40.875 29.901 28.812 1.00 60.31 102 ALA A N 1
ATOM 757 C CA . ALA A 1 102 ? -41.232 31.256 29.171 1.00 60.31 102 ALA A CA 1
ATOM 758 C C . ALA A 1 102 ? -42.671 31.250 29.698 1.00 60.31 102 ALA A C 1
ATOM 760 O O . ALA A 1 102 ? -43.613 31.319 28.916 1.00 60.31 102 ALA A O 1
ATOM 761 N N . GLU A 1 103 ? -42.849 31.204 31.016 1.00 59.94 103 GLU A N 1
ATOM 762 C CA . GLU A 1 103 ? -44.132 31.520 31.645 1.00 59.94 103 GLU A CA 1
ATOM 763 C C . GLU A 1 103 ? -43.996 32.778 32.498 1.00 59.94 103 GLU A C 1
ATOM 765 O O . GLU A 1 103 ? -43.586 32.800 33.654 1.00 59.94 103 GLU A O 1
ATOM 770 N N . ARG A 1 104 ? -44.300 33.863 31.792 1.00 55.69 104 ARG A N 1
ATOM 771 C CA . ARG A 1 104 ? -44.850 35.128 32.262 1.00 55.69 104 ARG A CA 1
ATOM 772 C C . ARG A 1 104 ? -45.948 34.870 33.304 1.00 55.69 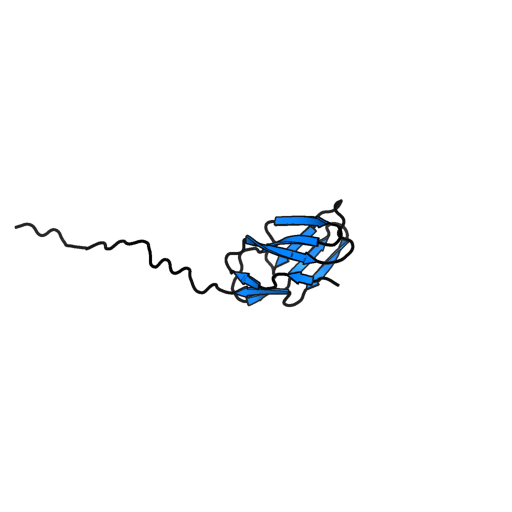104 ARG A C 1
ATOM 774 O O . ARG A 1 104 ? -46.858 34.118 32.984 1.00 55.69 104 ARG A O 1
ATOM 781 N N . PHE A 1 105 ? -45.861 35.500 34.477 1.00 54.09 105 PHE A N 1
ATOM 782 C CA . PHE A 1 105 ? -46.850 36.404 35.100 1.00 54.09 105 PHE A CA 1
ATOM 783 C C . PHE A 1 105 ? -46.401 36.789 36.512 1.00 54.09 105 PHE A C 1
ATOM 785 O O . PHE A 1 105 ? -46.103 35.880 37.314 1.00 54.09 105 PHE A O 1
#